Protein AF-A0A450ZVS5-F1 (afdb_monomer_lite)

Secondary structure (DSSP, 8-state):
-----SS-HHHHHHHHHHHHHHTS-----GGG----THHHHHHHHHHHHHGGG---------

Organism: NCBI:txid2126343

Foldseek 3Di:
DDPDPPADPLRVLCVVCVCCCPVVVDPDDSVPDDPPPVVVVVVVVVVVVCVVPPDPPPPPDD

Structure (mmCIF, N/CA/C/O backbone):
data_AF-A0A450ZVS5-F1
#
_entry.id   AF-A0A450ZVS5-F1
#
loop_
_atom_site.group_PDB
_atom_site.id
_atom_site.type_symbol
_atom_site.label_atom_id
_atom_site.label_alt_id
_atom_site.label_comp_id
_atom_site.label_asym_id
_atom_site.label_entity_id
_atom_site.label_seq_id
_atom_site.pdbx_PDB_ins_code
_atom_site.Cartn_x
_atom_site.Cartn_y
_atom_site.Cartn_z
_atom_site.occupancy
_atom_site.B_iso_or_equiv
_atom_site.auth_seq_id
_atom_site.auth_comp_id
_atom_site.auth_asym_id
_atom_site.auth_atom_id
_atom_site.pdbx_PDB_model_num
ATOM 1 N N . MET A 1 1 ? 13.703 16.109 -20.698 1.00 43.59 1 MET A N 1
ATOM 2 C CA . MET A 1 1 ? 12.610 15.126 -20.827 1.00 43.59 1 MET A CA 1
ATOM 3 C C . MET A 1 1 ? 12.313 14.684 -19.418 1.00 43.59 1 MET A C 1
ATOM 5 O O . MET A 1 1 ? 13.141 13.998 -18.846 1.00 43.59 1 MET A O 1
ATOM 9 N N . GLY A 1 2 ? 11.276 15.259 -18.809 1.00 49.62 2 GLY A N 1
ATOM 10 C CA . GLY A 1 2 ? 10.930 14.944 -17.428 1.00 49.62 2 GLY A CA 1
ATOM 11 C C . GLY A 1 2 ? 10.326 13.554 -17.390 1.00 49.62 2 GLY A C 1
ATOM 12 O O . GLY A 1 2 ? 9.362 13.312 -18.121 1.00 49.62 2 GLY A O 1
ATOM 13 N N . ASP A 1 3 ? 10.920 12.671 -16.593 1.00 60.25 3 ASP A N 1
ATOM 14 C CA . ASP A 1 3 ? 10.253 11.478 -16.091 1.00 60.25 3 ASP A CA 1
ATOM 15 C C . ASP A 1 3 ? 8.915 11.931 -15.522 1.00 60.25 3 ASP A C 1
ATOM 17 O O . ASP A 1 3 ? 8.837 12.643 -14.522 1.00 60.25 3 ASP A O 1
ATOM 21 N N . LYS A 1 4 ? 7.860 11.664 -16.283 1.00 59.91 4 LYS A N 1
ATOM 22 C CA . LYS A 1 4 ? 6.503 11.921 -15.849 1.00 59.91 4 LYS A CA 1
ATOM 23 C C . LYS A 1 4 ? 6.065 10.607 -15.251 1.00 59.91 4 LYS A C 1
ATOM 25 O O . LYS A 1 4 ? 5.807 9.676 -16.013 1.00 59.91 4 LYS A O 1
ATOM 30 N N . ASP A 1 5 ? 6.038 10.539 -13.927 1.00 64.81 5 ASP A N 1
ATOM 31 C CA . ASP A 1 5 ? 5.522 9.383 -13.211 1.00 64.81 5 ASP A CA 1
ATOM 32 C C . ASP A 1 5 ? 4.171 8.998 -13.821 1.00 64.81 5 ASP A C 1
ATOM 34 O O . ASP A 1 5 ? 3.198 9.755 -13.790 1.00 64.81 5 ASP A O 1
ATOM 38 N N . ILE A 1 6 ? 4.147 7.838 -14.486 1.00 72.56 6 ILE A N 1
ATOM 39 C CA . ILE A 1 6 ? 2.964 7.315 -15.188 1.00 72.56 6 ILE A CA 1
ATOM 40 C C . ILE A 1 6 ? 1.838 7.056 -14.176 1.00 72.56 6 ILE A C 1
ATOM 42 O O . ILE A 1 6 ? 0.658 7.050 -14.526 1.00 72.56 6 ILE A O 1
ATOM 46 N N . VAL A 1 7 ? 2.217 6.876 -12.913 1.00 72.69 7 VAL A N 1
ATOM 47 C CA . VAL A 1 7 ? 1.350 6.610 -11.778 1.00 72.69 7 VAL A CA 1
ATOM 48 C C . VAL A 1 7 ? 1.765 7.545 -10.647 1.00 72.69 7 VAL A C 1
ATOM 50 O O . VAL A 1 7 ? 2.925 7.553 -10.251 1.00 72.69 7 VAL A O 1
ATOM 53 N N . SER A 1 8 ? 0.827 8.337 -10.131 1.00 79.19 8 SER A N 1
ATOM 54 C CA . SER A 1 8 ? 1.086 9.247 -9.010 1.00 79.19 8 SER A CA 1
ATOM 55 C C . SER A 1 8 ? 1.344 8.475 -7.712 1.00 79.19 8 SER A C 1
ATOM 57 O O . SER A 1 8 ? 0.742 7.420 -7.502 1.00 79.19 8 SER A O 1
ATOM 59 N N . GLU A 1 9 ? 2.156 9.026 -6.805 1.00 76.62 9 GLU A N 1
ATOM 60 C CA . GLU A 1 9 ? 2.415 8.432 -5.478 1.00 76.62 9 GLU A CA 1
ATOM 61 C C . GLU A 1 9 ? 1.130 8.103 -4.710 1.00 76.62 9 GLU A C 1
ATOM 63 O O . GLU A 1 9 ? 1.038 7.047 -4.095 1.00 76.62 9 GLU A O 1
ATOM 68 N N . GLU A 1 10 ? 0.091 8.935 -4.827 1.00 81.75 10 GLU A N 1
ATOM 69 C CA . GLU A 1 10 ? -1.231 8.664 -4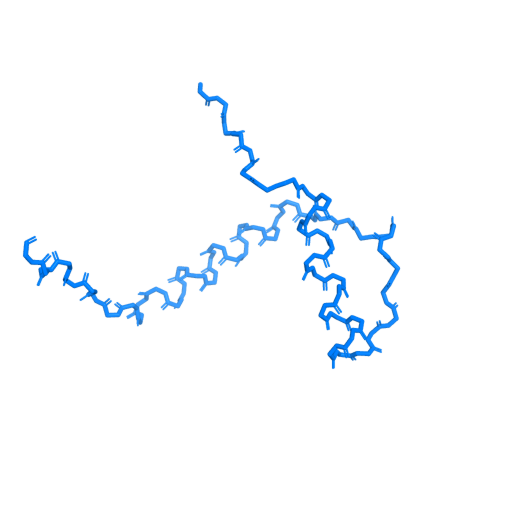.244 1.00 81.75 10 GLU A CA 1
ATOM 70 C C . GLU A 1 10 ? -1.829 7.334 -4.740 1.00 81.75 10 GLU A C 1
ATOM 72 O O . GLU A 1 10 ? -2.406 6.556 -3.976 1.00 81.75 10 GLU A O 1
ATOM 77 N N . THR A 1 11 ? -1.671 7.043 -6.034 1.00 83.94 11 THR A N 1
ATOM 78 C CA . THR A 1 11 ? -2.171 5.801 -6.637 1.00 83.94 11 THR A CA 1
ATOM 79 C C . THR A 1 11 ? -1.345 4.600 -6.182 1.00 83.94 11 THR A C 1
ATOM 81 O O . THR A 1 11 ? -1.912 3.539 -5.919 1.00 83.94 11 THR A O 1
ATOM 84 N N . ILE A 1 12 ? -0.027 4.765 -6.034 1.00 82.44 12 ILE A N 1
ATOM 85 C CA . ILE A 1 12 ? 0.857 3.732 -5.474 1.00 82.44 12 ILE A CA 1
ATOM 86 C C . ILE A 1 12 ? 0.470 3.445 -4.020 1.00 82.44 12 ILE A C 1
ATOM 88 O O . ILE A 1 12 ? 0.300 2.284 -3.654 1.00 82.44 12 ILE A O 1
ATOM 92 N N . GLY A 1 13 ? 0.246 4.485 -3.213 1.00 81.56 13 GLY A N 1
ATOM 93 C CA . GLY A 1 13 ? -0.152 4.341 -1.816 1.00 81.56 13 GLY A CA 1
ATOM 94 C C . GLY A 1 13 ? -1.449 3.549 -1.663 1.00 81.56 13 GLY A C 1
ATOM 95 O O . GLY A 1 13 ? -1.493 2.572 -0.917 1.00 81.56 13 GLY A O 1
ATOM 96 N N . ARG A 1 14 ? -2.483 3.877 -2.449 1.00 84.06 14 ARG A N 1
ATOM 97 C CA . ARG A 1 14 ? -3.743 3.109 -2.466 1.00 84.06 14 ARG A CA 1
ATOM 98 C C . ARG A 1 14 ? -3.547 1.652 -2.878 1.00 84.06 14 ARG A C 1
ATOM 100 O O . ARG A 1 14 ? -4.059 0.759 -2.207 1.00 84.06 14 ARG A O 1
ATOM 107 N N . LEU A 1 15 ? -2.752 1.404 -3.923 1.00 84.50 15 LEU A N 1
ATOM 108 C CA . LEU A 1 15 ? -2.430 0.049 -4.381 1.00 84.50 15 LEU A CA 1
ATOM 109 C C . LEU A 1 15 ? -1.703 -0.795 -3.330 1.00 84.50 15 LEU A C 1
ATOM 111 O O . LEU A 1 15 ? -1.775 -2.016 -3.410 1.00 84.50 15 LEU A O 1
ATOM 115 N N . VAL A 1 16 ? -1.013 -0.185 -2.366 1.00 85.31 16 VAL A N 1
ATOM 116 C CA . VAL A 1 16 ? -0.361 -0.897 -1.258 1.00 85.31 16 VAL A CA 1
ATOM 117 C C . VAL A 1 16 ? -1.310 -1.063 -0.069 1.00 85.31 16 VAL A C 1
ATOM 119 O O . VAL A 1 16 ? -1.388 -2.151 0.508 1.00 85.31 16 VAL A O 1
ATOM 122 N N . VAL A 1 17 ? -2.062 -0.016 0.283 1.00 87.50 17 VAL A N 1
ATOM 123 C CA . VAL A 1 17 ? -2.960 -0.017 1.448 1.00 87.50 17 VAL A CA 1
ATOM 124 C C . VAL A 1 17 ? -4.119 -0.988 1.265 1.00 87.50 17 VAL A C 1
ATOM 126 O O . VAL A 1 17 ? -4.390 -1.772 2.172 1.00 87.50 17 VAL A O 1
ATOM 129 N N . ASP A 1 18 ? -4.783 -0.985 0.109 1.00 87.19 18 ASP A N 1
ATOM 130 C CA . ASP A 1 18 ? -5.930 -1.864 -0.138 1.00 87.19 18 ASP A CA 1
ATOM 131 C C . ASP A 1 18 ? -5.585 -3.351 0.080 1.00 87.19 18 ASP A C 1
ATOM 133 O O . ASP A 1 18 ? -6.233 -4.005 0.903 1.00 87.19 18 ASP A O 1
ATOM 137 N N . PRO A 1 19 ? -4.552 -3.934 -0.557 1.00 87.56 19 PRO A N 1
ATOM 138 C CA . PRO A 1 19 ? -4.210 -5.331 -0.314 1.00 87.56 19 PRO A CA 1
ATOM 139 C C . PRO A 1 19 ? -3.695 -5.581 1.108 1.00 87.56 19 PRO A C 1
ATOM 141 O O . PRO A 1 19 ? -4.014 -6.622 1.684 1.00 87.56 19 PRO A O 1
ATOM 144 N N . ALA A 1 20 ? -2.948 -4.659 1.718 1.00 87.62 20 ALA A N 1
ATOM 145 C CA . ALA A 1 20 ? -2.486 -4.833 3.094 1.00 87.62 20 ALA A CA 1
ATOM 146 C C . ALA A 1 20 ? -3.652 -4.866 4.100 1.00 87.62 20 ALA A C 1
ATOM 148 O O . ALA A 1 20 ? -3.685 -5.709 5.000 1.00 87.62 20 ALA A O 1
ATOM 149 N N . THR A 1 21 ? -4.654 -4.014 3.903 1.00 88.31 21 THR A N 1
ATOM 150 C CA . THR A 1 21 ? -5.843 -3.952 4.752 1.00 88.31 21 THR A CA 1
ATOM 151 C C . THR A 1 21 ? -6.795 -5.112 4.471 1.00 88.31 21 THR A C 1
ATOM 153 O O . THR A 1 21 ? -7.242 -5.783 5.399 1.00 88.31 21 THR A O 1
ATOM 156 N N . TYR A 1 22 ? -7.095 -5.411 3.205 1.00 85.88 22 TYR A N 1
ATOM 157 C CA . TYR A 1 22 ? -8.125 -6.398 2.864 1.00 85.88 22 TYR A CA 1
ATOM 158 C C . TYR A 1 22 ? -7.618 -7.841 2.821 1.00 85.88 22 TYR A C 1
ATOM 160 O O . TYR A 1 22 ? -8.346 -8.749 3.225 1.00 85.88 22 TYR A O 1
ATOM 168 N N . LEU A 1 23 ? -6.386 -8.079 2.361 1.00 88.62 23 LEU A N 1
ATOM 169 C CA . LEU A 1 23 ? -5.831 -9.435 2.260 1.00 88.62 23 LEU A CA 1
ATOM 170 C C . LEU A 1 23 ? -5.070 -9.824 3.523 1.00 88.62 23 LEU A C 1
ATOM 172 O O . LEU A 1 23 ? -5.214 -10.946 4.006 1.00 88.62 23 LEU A O 1
ATOM 17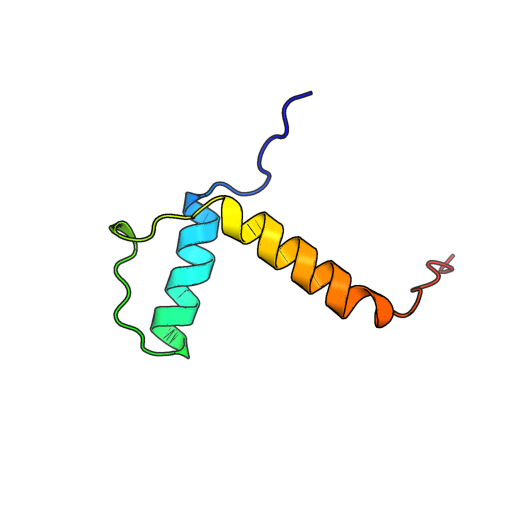6 N N . LEU A 1 24 ? -4.275 -8.898 4.064 1.00 88.81 24 LEU A N 1
ATOM 177 C CA . LEU A 1 24 ? -3.412 -9.169 5.216 1.00 88.81 24 LEU A CA 1
ATOM 178 C C . LEU A 1 24 ? -4.035 -8.732 6.549 1.00 88.81 24 LEU A C 1
ATOM 180 O O . LEU A 1 24 ? -3.492 -9.067 7.601 1.00 88.81 24 LEU A O 1
ATOM 184 N N . LYS A 1 25 ? -5.189 -8.042 6.520 1.00 89.62 25 LYS A N 1
ATOM 185 C CA . LYS A 1 25 ? -5.892 -7.514 7.707 1.00 89.62 25 LYS A CA 1
ATOM 186 C C . LYS A 1 25 ? -5.001 -6.637 8.584 1.00 89.62 25 LYS A C 1
ATOM 188 O O . LYS A 1 25 ? -5.167 -6.599 9.804 1.00 89.62 25 LYS A O 1
ATOM 193 N N . LEU A 1 26 ? -4.045 -5.951 7.967 1.00 87.31 26 LEU A N 1
ATOM 194 C CA . LEU A 1 26 ? -3.167 -5.035 8.673 1.00 87.31 26 LEU A CA 1
ATOM 195 C C . LEU A 1 26 ? -3.919 -3.721 8.921 1.00 87.31 26 LEU A C 1
ATOM 197 O O . LEU A 1 26 ? -4.540 -3.197 7.998 1.00 87.31 26 LEU A O 1
ATOM 201 N N . PRO A 1 27 ? -3.885 -3.175 10.147 1.00 83.69 27 PRO A N 1
ATOM 202 C CA . PRO A 1 27 ? -4.493 -1.887 10.449 1.00 83.69 27 PRO A CA 1
ATOM 203 C C . PRO A 1 27 ? -3.570 -0.767 9.954 1.00 83.69 27 PRO A C 1
ATOM 205 O O . PRO A 1 27 ? -2.819 -0.185 10.734 1.00 83.69 27 PRO A O 1
ATOM 208 N N . ILE A 1 28 ? -3.576 -0.520 8.644 1.00 84.50 28 ILE A N 1
ATOM 209 C CA . ILE A 1 28 ? -2.774 0.533 8.014 1.00 84.50 28 ILE A CA 1
ATOM 210 C C . ILE A 1 28 ? -3.651 1.760 7.787 1.00 84.50 28 ILE A C 1
ATOM 212 O O . ILE A 1 28 ? -4.732 1.662 7.209 1.00 84.50 28 ILE A O 1
ATOM 216 N N . ASP A 1 29 ? -3.165 2.911 8.240 1.00 82.44 29 ASP A N 1
ATOM 217 C CA . ASP A 1 29 ? -3.768 4.208 7.963 1.00 82.44 29 ASP A CA 1
ATOM 218 C C . ASP A 1 29 ? -3.213 4.761 6.634 1.00 82.44 29 ASP A C 1
ATOM 220 O O . ASP A 1 29 ? -1.994 4.917 6.514 1.00 82.44 29 ASP A O 1
ATOM 224 N N . PRO A 1 30 ? -4.062 5.016 5.620 1.00 73.62 30 PRO A N 1
ATOM 225 C CA . PRO A 1 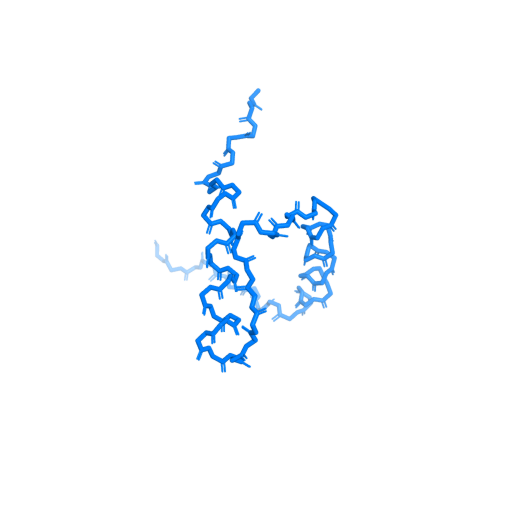30 ? -3.613 5.455 4.300 1.00 73.62 30 PRO A CA 1
ATOM 226 C C . PRO A 1 30 ? -2.953 6.835 4.315 1.00 73.62 30 PRO A C 1
ATOM 228 O O . PRO A 1 30 ? -2.021 7.058 3.548 1.00 73.62 30 PRO A O 1
ATOM 231 N N . ASP A 1 31 ? -3.399 7.737 5.191 1.00 78.12 31 ASP A N 1
ATOM 232 C CA . ASP A 1 31 ? -2.860 9.097 5.307 1.00 78.12 31 ASP A CA 1
ATOM 233 C C . ASP A 1 31 ? -1.496 9.134 6.021 1.00 78.12 31 ASP A C 1
ATOM 235 O O . ASP A 1 31 ? -0.771 10.126 5.951 1.00 78.12 31 ASP A O 1
ATOM 239 N N . SER A 1 32 ? -1.122 8.032 6.676 1.00 75.94 32 SER A N 1
ATOM 240 C CA . SER A 1 32 ? 0.164 7.848 7.355 1.00 75.94 32 SER A CA 1
ATOM 241 C C . SER A 1 32 ? 1.212 7.127 6.494 1.00 75.94 32 SER A C 1
ATOM 243 O O . SER A 1 32 ? 2.322 6.873 6.968 1.00 75.94 32 SER A O 1
ATOM 245 N N . LEU A 1 33 ? 0.879 6.751 5.253 1.00 72.19 33 LEU A N 1
ATOM 246 C CA . LEU A 1 33 ? 1.770 5.991 4.378 1.00 72.19 33 LEU A CA 1
ATOM 247 C C . LEU A 1 33 ? 2.763 6.913 3.650 1.00 72.19 33 LEU A C 1
ATOM 249 O O . LEU A 1 33 ? 2.436 7.533 2.641 1.00 72.19 33 LEU A O 1
ATOM 253 N N . GLU A 1 34 ? 4.004 6.959 4.132 1.00 71.44 34 GLU A N 1
ATOM 254 C CA . GLU A 1 34 ? 5.102 7.646 3.446 1.00 71.44 34 GLU A CA 1
ATOM 255 C C . GLU A 1 34 ? 5.768 6.694 2.438 1.00 71.44 34 GLU A C 1
ATOM 257 O O . GLU A 1 34 ? 6.385 5.694 2.818 1.00 71.44 34 GLU A O 1
ATOM 262 N N . VAL A 1 35 ? 5.633 6.987 1.141 1.00 69.19 35 VAL A N 1
ATOM 263 C CA . VAL A 1 35 ? 6.286 6.220 0.071 1.00 69.19 35 VAL A CA 1
ATOM 264 C C . VAL A 1 35 ? 7.761 6.620 0.032 1.00 69.19 35 VAL A C 1
ATOM 266 O O . VAL A 1 35 ? 8.158 7.609 -0.577 1.00 69.19 35 VAL A O 1
ATOM 269 N N . LEU A 1 36 ? 8.607 5.864 0.730 1.00 67.56 36 LEU A N 1
ATOM 270 C CA . LEU A 1 36 ? 10.041 6.134 0.752 1.00 67.56 36 LEU A CA 1
ATOM 271 C C . LEU A 1 36 ? 10.645 5.817 -0.625 1.00 67.56 36 LEU A C 1
ATOM 273 O O . LEU A 1 36 ? 10.717 4.659 -1.029 1.00 67.56 36 LEU A O 1
ATOM 277 N N . G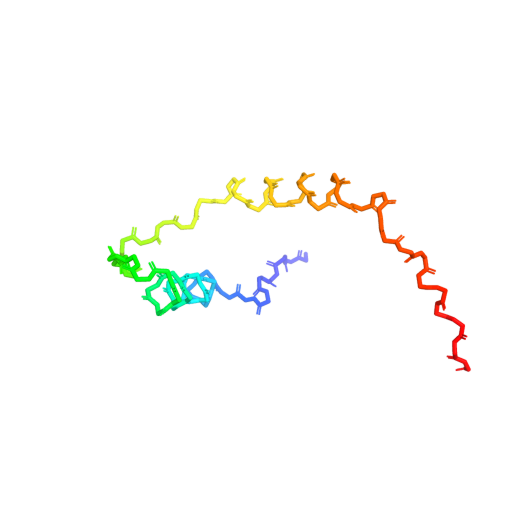LY A 1 37 ? 11.160 6.832 -1.328 1.00 59.56 37 GLY A N 1
ATOM 278 C CA . GLY A 1 37 ? 11.768 6.686 -2.664 1.00 59.56 37 GLY A CA 1
ATOM 279 C C . GLY A 1 37 ? 12.962 5.715 -2.751 1.00 59.56 37 GLY A C 1
ATOM 280 O O . GLY A 1 37 ? 13.387 5.334 -3.839 1.00 59.56 37 GLY A O 1
ATOM 281 N N . THR A 1 38 ? 13.492 5.255 -1.614 1.00 62.16 38 THR A N 1
ATOM 282 C CA . THR A 1 38 ? 14.505 4.186 -1.537 1.00 62.16 38 THR A CA 1
ATOM 283 C C . THR A 1 38 ? 13.932 2.791 -1.801 1.00 62.16 38 THR A C 1
ATOM 285 O O . THR A 1 38 ? 14.686 1.858 -2.093 1.00 62.16 38 THR A O 1
ATOM 288 N N . GLU A 1 39 ? 12.611 2.630 -1.725 1.00 61.50 39 GLU A N 1
ATOM 289 C CA . GLU A 1 39 ? 11.930 1.356 -1.924 1.00 61.50 39 GLU A CA 1
ATOM 290 C C . GLU A 1 39 ? 11.930 0.935 -3.396 1.00 61.50 39 GLU A C 1
ATOM 292 O O . GLU A 1 39 ? 12.131 -0.244 -3.688 1.00 61.50 39 GLU A O 1
ATOM 297 N N . TYR A 1 40 ? 11.855 1.895 -4.326 1.00 64.81 40 TYR A N 1
ATOM 298 C CA . TYR A 1 40 ? 11.997 1.626 -5.759 1.00 64.81 40 TYR A CA 1
ATOM 299 C C . TYR A 1 40 ? 13.356 0.992 -6.072 1.00 64.81 40 TYR A C 1
ATOM 301 O O . TYR A 1 40 ? 13.410 -0.070 -6.684 1.00 64.81 40 TYR A O 1
ATOM 309 N N . HIS A 1 41 ? 14.448 1.545 -5.533 1.00 62.31 41 HIS A N 1
ATOM 310 C CA . HIS A 1 41 ? 15.790 0.994 -5.734 1.00 62.31 41 HIS A CA 1
ATOM 311 C C . HIS A 1 41 ? 15.942 -0.421 -5.147 1.00 62.31 41 HIS A C 1
ATOM 313 O O . HIS A 1 41 ? 16.605 -1.273 -5.732 1.00 62.31 41 HIS A O 1
ATOM 319 N N . ARG A 1 42 ? 15.281 -0.722 -4.018 1.00 66.56 42 ARG A N 1
ATOM 320 C CA . ARG A 1 42 ? 15.245 -2.089 -3.468 1.00 66.56 42 ARG A CA 1
ATOM 321 C C . ARG A 1 42 ? 14.416 -3.051 -4.310 1.00 66.56 42 ARG A C 1
ATOM 323 O O . ARG A 1 42 ? 14.754 -4.231 -4.385 1.00 66.56 42 ARG A O 1
ATOM 330 N N . ILE A 1 43 ? 13.316 -2.586 -4.896 1.00 69.12 43 ILE A N 1
ATOM 331 C CA . ILE A 1 43 ? 12.508 -3.391 -5.814 1.00 69.12 43 ILE A CA 1
ATOM 332 C C . ILE A 1 43 ? 13.296 -3.648 -7.097 1.00 69.12 43 ILE A C 1
ATOM 334 O O . ILE A 1 43 ? 13.310 -4.785 -7.550 1.00 69.12 43 ILE A O 1
ATOM 338 N N . GLU A 1 44 ? 13.998 -2.655 -7.641 1.00 64.75 44 GLU A N 1
ATOM 339 C CA . GLU A 1 44 ? 14.877 -2.820 -8.800 1.00 64.75 44 GLU A CA 1
ATOM 340 C C . GLU A 1 44 ? 16.015 -3.802 -8.521 1.00 64.75 44 GLU A C 1
ATOM 342 O O . GLU A 1 44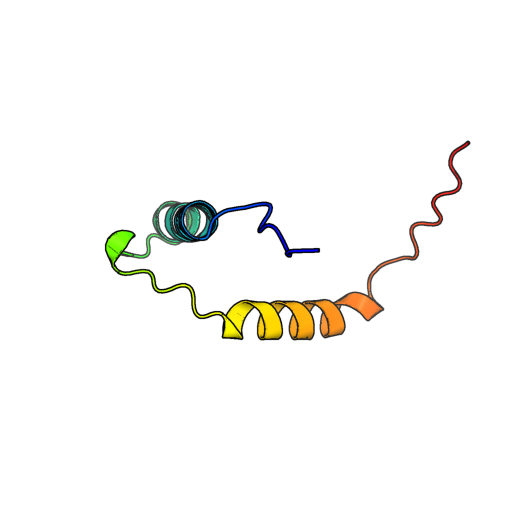 ? 16.241 -4.697 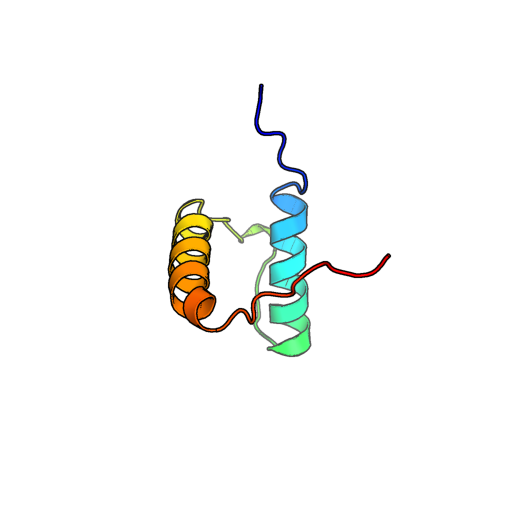-9.331 1.00 64.75 44 GLU A O 1
ATOM 347 N N . ASP A 1 45 ? 16.666 -3.713 -7.360 1.00 72.12 45 ASP A N 1
ATOM 348 C CA . ASP A 1 45 ? 17.716 -4.650 -6.943 1.00 72.12 45 ASP A CA 1
ATOM 349 C C . ASP A 1 45 ? 17.166 -6.079 -6.763 1.00 72.12 45 ASP A C 1
ATOM 351 O O . ASP A 1 45 ? 17.743 -7.059 -7.239 1.00 72.12 45 ASP A O 1
ATOM 355 N N . ARG A 1 46 ? 15.962 -6.221 -6.192 1.00 66.62 46 ARG A N 1
ATOM 356 C CA . ARG A 1 46 ? 15.261 -7.514 -6.124 1.00 66.62 46 ARG A CA 1
ATOM 357 C C . ARG A 1 46 ? 14.830 -8.024 -7.495 1.00 66.62 46 ARG A C 1
ATOM 359 O O . ARG A 1 46 ? 14.944 -9.217 -7.748 1.00 66.62 46 ARG A O 1
ATOM 366 N N . ILE A 1 47 ? 14.330 -7.174 -8.389 1.00 68.94 47 ILE A N 1
ATOM 367 C CA . ILE A 1 47 ? 13.987 -7.573 -9.757 1.00 68.94 47 ILE A CA 1
ATOM 368 C C . ILE A 1 47 ? 15.258 -7.955 -10.509 1.00 68.94 47 ILE A C 1
ATOM 370 O O . ILE A 1 47 ? 15.221 -8.937 -11.237 1.00 68.94 47 ILE A O 1
ATOM 374 N N . ALA A 1 48 ? 16.385 -7.276 -10.300 1.00 65.94 48 ALA A N 1
ATOM 375 C CA . ALA A 1 48 ? 17.682 -7.682 -10.833 1.00 65.94 48 ALA A CA 1
ATOM 376 C C . ALA A 1 48 ? 18.104 -9.064 -10.300 1.00 65.94 48 ALA A C 1
ATOM 378 O O . ALA A 1 48 ? 18.589 -9.893 -11.068 1.00 65.94 48 ALA A O 1
ATOM 379 N N . LEU A 1 49 ? 17.826 -9.363 -9.027 1.00 67.50 49 LEU A N 1
ATOM 380 C CA . LEU A 1 49 ? 18.059 -10.682 -8.431 1.00 67.50 49 LEU A CA 1
ATOM 381 C C . LEU A 1 49 ? 17.143 -11.784 -9.005 1.00 67.50 49 LEU A C 1
ATOM 383 O O . LEU A 1 49 ? 17.550 -12.942 -9.066 1.00 67.50 49 LEU A O 1
ATOM 387 N N . ILE A 1 50 ? 15.921 -11.449 -9.436 1.00 65.12 50 ILE A N 1
ATOM 388 C CA . ILE A 1 50 ? 14.946 -12.394 -10.024 1.00 65.12 50 ILE A CA 1
ATOM 389 C C . ILE A 1 50 ? 15.060 -12.448 -11.567 1.00 65.12 50 ILE A C 1
ATOM 391 O O . ILE A 1 50 ? 14.649 -13.422 -12.196 1.00 65.12 50 ILE A O 1
ATOM 395 N N . GLN A 1 51 ? 15.679 -11.445 -12.198 1.00 59.78 51 GLN A N 1
ATOM 396 C CA . GLN A 1 51 ? 15.949 -11.378 -13.636 1.00 59.78 51 GLN A CA 1
ATOM 397 C C . GLN A 1 51 ? 16.775 -12.528 -14.236 1.00 59.78 51 GLN A C 1
ATOM 399 O O . GLN A 1 51 ? 16.502 -12.825 -15.400 1.00 59.78 51 GLN A O 1
ATOM 404 N N . PRO A 1 52 ? 17.680 -13.255 -13.539 1.00 58.31 52 PRO A N 1
ATOM 405 C CA . PRO A 1 52 ? 18.264 -14.469 -14.115 1.00 58.31 52 PRO A CA 1
ATOM 406 C C . PRO A 1 52 ? 17.226 -15.562 -14.444 1.00 58.31 52 PRO A C 1
ATOM 408 O O . PRO A 1 52 ? 17.579 -16.546 -15.086 1.00 58.31 52 PRO A O 1
ATOM 411 N N . LEU A 1 53 ? 15.956 -15.403 -14.039 1.00 56.75 53 LEU A N 1
ATOM 412 C CA . LEU A 1 53 ? 14.856 -16.331 -14.320 1.00 56.75 53 LEU A CA 1
ATOM 413 C C . LEU A 1 53 ? 13.823 -15.811 -15.329 1.00 56.75 53 LEU A C 1
ATOM 415 O O . LEU A 1 53 ? 12.816 -16.488 -15.533 1.00 56.75 53 LEU A O 1
ATOM 419 N N . ARG A 1 54 ? 14.016 -14.651 -15.980 1.00 54.44 54 ARG A N 1
ATOM 420 C CA . ARG A 1 54 ? 13.167 -14.333 -17.140 1.00 54.44 54 ARG A CA 1
ATOM 421 C C . ARG A 1 54 ? 13.581 -15.262 -18.285 1.00 54.44 54 ARG A C 1
ATOM 423 O O . ARG A 1 54 ? 14.695 -15.097 -18.784 1.00 54.44 54 ARG A O 1
ATOM 430 N N . PRO A 1 55 ? 12.736 -16.210 -18.741 1.00 49.09 55 PRO A N 1
ATOM 431 C CA . PRO A 1 55 ? 12.977 -16.800 -20.044 1.00 49.09 55 PRO A CA 1
ATOM 432 C C . PRO A 1 55 ? 12.989 -15.639 -21.035 1.00 49.09 55 PRO A C 1
ATOM 434 O O . PRO A 1 55 ? 12.162 -14.725 -20.947 1.00 49.09 55 PRO A O 1
ATOM 437 N N . THR A 1 56 ? 13.972 -15.634 -21.926 1.00 51.84 56 THR A N 1
ATOM 438 C CA . THR A 1 56 ? 13.958 -14.785 -23.109 1.00 51.84 56 THR A CA 1
ATOM 439 C C . THR A 1 56 ? 12.673 -15.123 -23.852 1.00 51.84 56 THR A C 1
ATOM 441 O O . THR A 1 56 ? 12.615 -16.117 -24.574 1.00 51.84 56 THR A O 1
ATOM 444 N N . TRP A 1 57 ? 11.608 -14.364 -23.608 1.00 47.31 57 TRP A N 1
ATOM 445 C CA . TRP A 1 57 ? 10.470 -14.343 -24.504 1.00 47.31 57 TRP A CA 1
ATOM 446 C C . TRP A 1 57 ? 11.020 -13.731 -25.784 1.00 47.31 57 TRP A C 1
ATOM 448 O O . TRP A 1 57 ? 11.159 -12.516 -25.911 1.00 47.31 57 TRP A O 1
ATOM 458 N N . ASP A 1 58 ? 11.492 -14.616 -26.657 1.00 48.50 58 ASP A N 1
ATOM 459 C CA . ASP A 1 58 ? 11.776 -14.331 -28.047 1.00 48.50 58 ASP A CA 1
ATOM 460 C C . ASP A 1 58 ? 10.429 -13.894 -28.620 1.00 48.50 58 ASP A C 1
ATOM 462 O O . ASP A 1 58 ? 9.539 -14.714 -28.846 1.00 48.50 58 ASP A O 1
ATOM 466 N N . CYS A 1 59 ? 10.226 -12.581 -28.725 1.00 49.59 59 CYS A N 1
ATOM 467 C CA . CYS A 1 59 ? 9.132 -12.016 -29.496 1.00 49.59 59 CYS A CA 1
ATOM 468 C C . CYS A 1 59 ? 9.416 -12.303 -30.974 1.00 49.59 59 CYS A C 1
ATOM 470 O O . CYS A 1 59 ? 9.793 -11.415 -31.735 1.00 49.59 59 CYS A O 1
ATOM 472 N N . ARG A 1 60 ? 9.262 -13.567 -31.360 1.00 53.16 60 ARG A N 1
ATOM 473 C CA . ARG A 1 60 ? 9.056 -14.000 -32.730 1.00 53.16 60 ARG A CA 1
ATOM 474 C C . ARG A 1 60 ? 7.650 -14.571 -32.803 1.00 53.16 60 ARG A C 1
ATOM 476 O O . ARG A 1 60 ? 7.466 -15.779 -32.865 1.00 53.16 60 ARG A O 1
ATOM 483 N N . ASP A 1 61 ? 6.685 -13.668 -32.804 1.00 47.59 61 ASP A N 1
ATOM 484 C CA . ASP A 1 61 ? 5.383 -13.924 -33.398 1.00 47.59 61 ASP A CA 1
ATOM 485 C C . ASP A 1 61 ? 5.137 -12.804 -34.414 1.00 47.59 61 ASP A C 1
ATOM 487 O O . ASP A 1 61 ? 4.997 -11.641 -34.038 1.00 47.59 61 ASP A O 1
ATOM 491 N N . GLU A 1 62 ? 5.229 -13.239 -35.675 1.00 48.91 62 GLU A N 1
ATOM 492 C CA . GLU A 1 62 ? 4.741 -12.697 -36.958 1.00 48.91 62 GLU A CA 1
ATOM 493 C C . GLU A 1 62 ? 5.005 -11.232 -37.362 1.00 48.91 62 GLU A C 1
ATOM 495 O O . GLU A 1 62 ? 4.422 -10.288 -36.785 1.00 48.91 62 GLU A O 1
#

Sequence (62 aa):
MGDKDIVSEETIGRLVVDPATYLLKLPIDPDSLEVLGTEYHRIEDRIALIQPLRPTWDCRDE

pLDDT: mean 70.04, std 13.38, range [43.59, 89.62]

Radius of gyration: 16.32 Å; chains: 1; bounding box: 26×32×47 Å